Protein AF-A0A6V7MAK3-F1 (afdb_monomer)

pLDDT: mean 80.29, std 4.82, range [63.88, 86.94]

Radius of gyration: 10.35 Å; Cα contacts (8 Å, |Δi|>4): 41; chains: 1; bounding box: 24×16×28 Å

Mean predicted aligned error: 5.43 Å

Nearest PDB structures (foldseek):
  2gf2-assembly1_A  TM=9.684E-01  e=2.103E-05  Homo sapiens
  3obb-assembly1_A  TM=9.327E-01  e=1.347E-03  Pseudomonas aeruginosa
  3q3c-as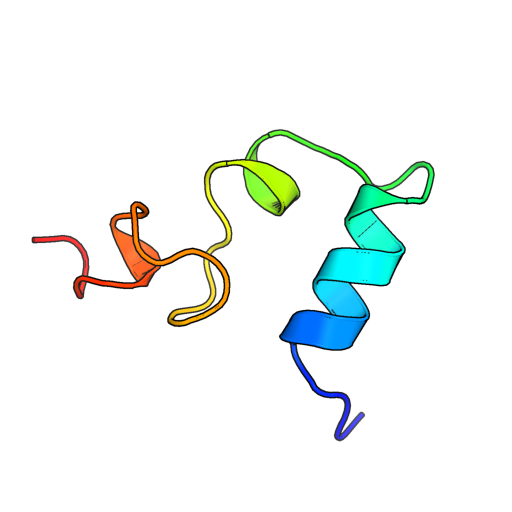sembly1_A  TM=9.329E-01  e=2.441E-03  Pseudomonas aeruginosa
  5y8k-assembly1_B  TM=9.258E-01  e=1.162E-02  Mycobacterium tuberculosis H37Rv

Sequence (42 aa):
LGLDPKVMTSILNTSTGRCWSSEIYPPVPGIIDTVPSSNDYQ

Foldseek 3Di:
DPDDLLVVLVVCCVDPNDDCCSPPNPCDAPNDCPHCSVVVND

Organism: NCBI:txid1563983

Solvent-accessible surface area (backbone atoms only — not comparable to full-atom values): 2660 Å² total; per-residue (Å²): 133,93,67,58,68,60,60,54,41,52,51,32,59,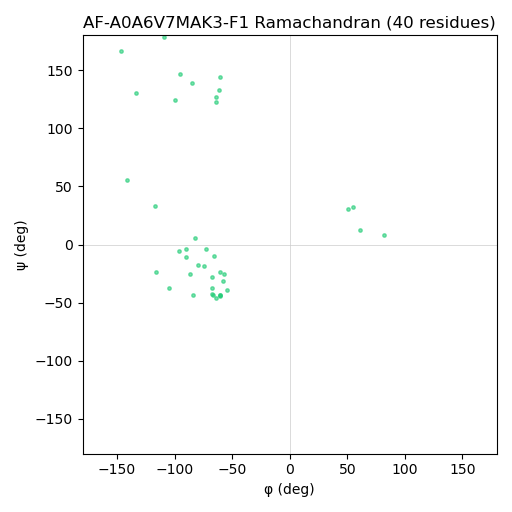74,40,94,72,50,43,66,51,63,75,69,50,42,83,55,58,77,72,48,86,90,29,44,46,46,53,82,65,108

Structure (mmCIF, N/CA/C/O backbone):
data_AF-A0A6V7MAK3-F1
#
_entry.id   AF-A0A6V7MAK3-F1
#
loop_
_atom_site.group_PDB
_atom_site.id
_atom_site.type_symbol
_atom_site.label_atom_id
_atom_site.label_alt_id
_atom_site.label_comp_id
_atom_site.label_asym_id
_atom_site.label_entity_id
_atom_site.label_seq_id
_atom_site.pdbx_PDB_ins_code
_atom_site.Cartn_x
_atom_site.Cartn_y
_atom_site.Cartn_z
_atom_site.occupancy
_atom_site.B_iso_or_equiv
_atom_site.auth_seq_id
_atom_site.auth_comp_id
_atom_site.auth_asym_id
_atom_site.auth_atom_id
_atom_site.pdbx_PDB_model_num
ATOM 1 N N . LEU A 1 1 ? -5.558 -7.031 -13.836 1.00 63.88 1 LEU A N 1
ATOM 2 C CA . LEU A 1 1 ? -4.123 -7.266 -13.555 1.00 63.88 1 LEU A CA 1
ATOM 3 C C . LEU A 1 1 ? -3.868 -8.540 -12.747 1.00 63.88 1 LEU A C 1
ATOM 5 O O . LEU A 1 1 ? -2.773 -9.056 -12.873 1.00 63.88 1 LEU A O 1
ATOM 9 N N . GLY A 1 2 ? -4.837 -9.082 -11.984 1.00 82.81 2 GLY A N 1
ATOM 10 C CA . GLY A 1 2 ? -4.744 -10.443 -11.412 1.00 82.81 2 GLY A CA 1
ATOM 11 C C . GLY A 1 2 ? -3.571 -10.678 -10.450 1.00 82.81 2 GLY A C 1
ATOM 12 O O . GLY A 1 2 ? -3.253 -11.820 -10.144 1.00 82.81 2 GLY A O 1
ATOM 13 N N . LEU A 1 3 ? -2.913 -9.603 -10.019 1.00 74.44 3 LEU A N 1
ATOM 14 C CA . LEU A 1 3 ? -1.745 -9.623 -9.155 1.00 74.44 3 LEU A CA 1
ATOM 15 C C . LEU A 1 3 ? -2.187 -9.707 -7.700 1.00 74.44 3 LEU A C 1
ATOM 17 O O . LEU A 1 3 ? -3.132 -9.027 -7.299 1.00 74.44 3 LEU A O 1
ATOM 21 N N . ASP A 1 4 ? -1.473 -10.519 -6.926 1.00 84.25 4 ASP A N 1
ATOM 22 C CA . ASP A 1 4 ? -1.685 -10.624 -5.490 1.00 84.25 4 ASP A CA 1
ATOM 23 C C . ASP A 1 4 ? -1.353 -9.272 -4.818 1.00 84.25 4 ASP A C 1
ATOM 25 O O . ASP A 1 4 ? -0.229 -8.766 -4.970 1.00 84.25 4 A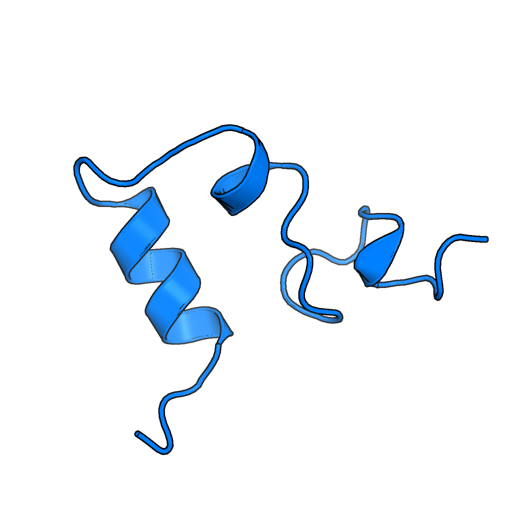SP A O 1
ATOM 29 N N . PRO A 1 5 ? -2.301 -8.664 -4.081 1.00 82.12 5 PRO A N 1
ATOM 30 C CA . PRO A 1 5 ? -2.083 -7.405 -3.376 1.00 82.12 5 PRO A CA 1
ATOM 31 C C . PRO A 1 5 ? -0.910 -7.442 -2.382 1.00 82.12 5 PRO A C 1
ATOM 33 O O . PRO A 1 5 ? -0.284 -6.400 -2.158 1.00 82.12 5 PRO A O 1
ATOM 36 N N . LYS A 1 6 ? -0.532 -8.611 -1.841 1.00 80.94 6 LYS A N 1
ATOM 37 C CA . LYS A 1 6 ? 0.676 -8.737 -1.004 1.00 80.94 6 LYS A CA 1
ATOM 38 C C . LYS A 1 6 ? 1.956 -8.504 -1.797 1.00 80.94 6 LYS A C 1
ATOM 40 O O . LYS A 1 6 ? 2.841 -7.777 -1.346 1.00 80.94 6 LYS A O 1
ATOM 45 N N . VAL A 1 7 ? 2.0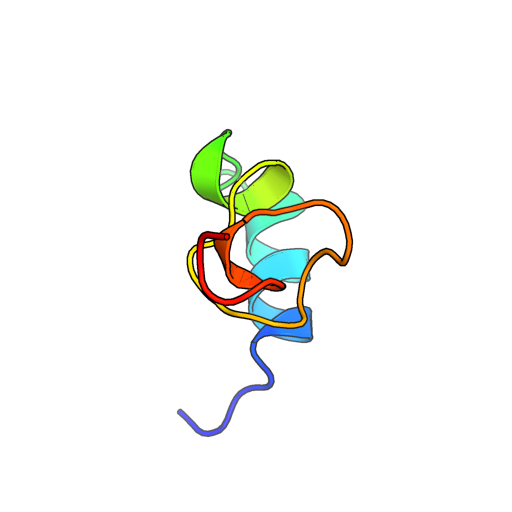43 -9.074 -2.997 1.00 85.69 7 VAL A N 1
ATOM 46 C CA . VAL A 1 7 ? 3.218 -8.933 -3.871 1.00 85.69 7 VAL A CA 1
ATOM 47 C C . VAL A 1 7 ? 3.345 -7.493 -4.357 1.00 85.69 7 VAL A C 1
ATOM 49 O O . VAL A 1 7 ? 4.430 -6.916 -4.311 1.00 85.69 7 VAL A O 1
ATOM 52 N N . MET A 1 8 ? 2.229 -6.873 -4.747 1.00 84.81 8 MET A N 1
ATOM 53 C CA . MET A 1 8 ? 2.215 -5.466 -5.148 1.00 84.81 8 MET A CA 1
ATOM 54 C C . MET A 1 8 ? 2.670 -4.545 -4.009 1.00 84.81 8 MET A C 1
ATOM 56 O O . MET A 1 8 ? 3.484 -3.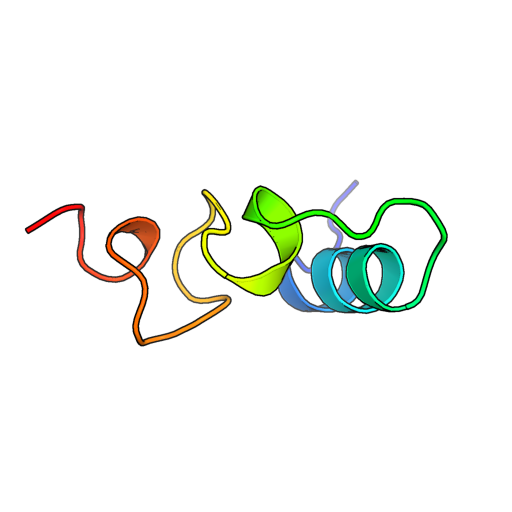650 -4.232 1.00 84.81 8 MET A O 1
ATOM 60 N N . THR A 1 9 ? 2.205 -4.793 -2.786 1.00 84.81 9 THR A N 1
ATOM 61 C CA . THR A 1 9 ? 2.595 -3.992 -1.618 1.00 84.81 9 THR A CA 1
ATOM 62 C C . THR A 1 9 ? 4.064 -4.180 -1.255 1.00 84.81 9 THR A C 1
ATOM 64 O O . THR A 1 9 ? 4.747 -3.207 -0.942 1.00 84.81 9 THR A O 1
ATOM 67 N N . SER A 1 10 ? 4.595 -5.399 -1.381 1.00 85.12 10 SER A N 1
ATOM 68 C CA . SER A 1 10 ? 6.028 -5.658 -1.210 1.00 85.12 10 SER A CA 1
ATOM 69 C C . SER A 1 10 ? 6.876 -4.873 -2.220 1.00 85.12 10 SER A C 1
ATOM 71 O O . SER A 1 10 ? 7.847 -4.222 -1.832 1.00 85.12 10 SER A O 1
ATOM 73 N N . ILE A 1 11 ? 6.475 -4.840 -3.495 1.00 86.94 11 ILE A N 1
ATOM 74 C CA . ILE A 1 11 ? 7.172 -4.060 -4.529 1.00 86.94 11 ILE A CA 1
ATOM 75 C C . ILE A 1 11 ? 7.088 -2.560 -4.226 1.00 86.94 11 ILE A C 1
ATOM 77 O O . ILE A 1 11 ? 8.110 -1.876 -4.280 1.00 86.94 11 ILE A O 1
ATOM 81 N N . LEU A 1 12 ? 5.908 -2.046 -3.865 1.00 85.81 12 LEU A N 1
ATOM 82 C CA . LEU A 1 12 ? 5.711 -0.633 -3.525 1.00 85.81 12 LEU A CA 1
ATOM 83 C C . LEU A 1 12 ? 6.569 -0.204 -2.331 1.00 85.81 12 LEU A C 1
ATOM 85 O O . LEU A 1 12 ? 7.219 0.836 -2.401 1.00 85.81 12 LEU A O 1
ATOM 89 N N . ASN A 1 13 ? 6.636 -1.028 -1.284 1.00 81.44 13 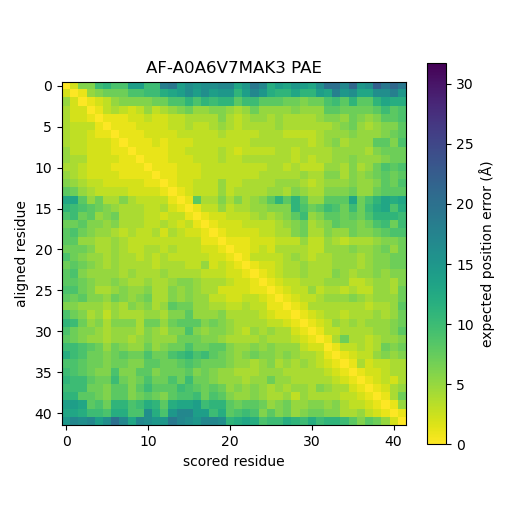ASN A N 1
ATOM 90 C CA . ASN A 1 13 ? 7.413 -0.737 -0.078 1.00 81.44 13 ASN A CA 1
ATOM 91 C C . ASN A 1 13 ? 8.930 -0.889 -0.273 1.00 81.44 13 ASN A C 1
ATOM 93 O O . ASN A 1 13 ? 9.701 -0.320 0.496 1.00 81.44 13 ASN A O 1
ATOM 97 N N . THR A 1 14 ? 9.366 -1.602 -1.314 1.00 85.75 14 THR A N 1
ATOM 98 C CA . THR A 1 14 ? 10.791 -1.727 -1.682 1.00 85.75 14 THR A CA 1
ATOM 99 C C . THR A 1 14 ? 11.204 -0.723 -2.771 1.00 85.75 14 THR A C 1
ATOM 101 O O . THR A 1 14 ? 12.379 -0.609 -3.108 1.00 85.75 14 THR A O 1
ATOM 104 N N . SER A 1 15 ? 10.246 0.030 -3.317 1.00 86.62 15 SER A N 1
ATOM 105 C CA . SER A 1 15 ? 10.453 1.010 -4.387 1.00 86.62 15 SER A CA 1
ATOM 106 C C . SER A 1 15 ? 10.311 2.447 -3.874 1.00 86.62 15 SER A C 1
ATOM 108 O O . SER A 1 15 ? 9.976 2.701 -2.719 1.00 86.62 15 SER A O 1
ATOM 110 N N . THR A 1 16 ? 10.503 3.425 -4.761 1.00 86.00 16 THR A N 1
ATOM 111 C CA . THR A 1 16 ? 10.289 4.856 -4.469 1.00 86.00 16 THR A CA 1
ATOM 112 C C . THR A 1 16 ? 8.826 5.222 -4.182 1.00 86.00 16 THR A C 1
ATOM 114 O O . THR A 1 16 ? 8.557 6.332 -3.738 1.00 86.00 16 THR A O 1
ATOM 117 N N . GLY A 1 17 ? 7.881 4.300 -4.411 1.00 81.62 17 GLY A N 1
ATOM 118 C CA . GLY A 1 17 ? 6.454 4.453 -4.101 1.00 81.62 17 GLY A CA 1
ATOM 119 C C . GLY A 1 17 ? 6.078 4.166 -2.642 1.00 81.62 17 GLY A C 1
ATOM 120 O O . GLY A 1 17 ? 4.891 4.153 -2.315 1.00 81.62 17 GLY A O 1
ATOM 121 N N . ARG A 1 18 ? 7.062 3.918 -1.770 1.00 81.38 18 ARG A N 1
ATOM 122 C CA . ARG A 1 18 ? 6.847 3.692 -0.340 1.00 81.38 18 ARG A CA 1
ATOM 123 C C . ARG A 1 18 ? 6.275 4.946 0.320 1.00 81.38 18 ARG A C 1
ATOM 125 O O . ARG A 1 18 ? 6.849 6.030 0.237 1.00 81.38 18 ARG A O 1
ATOM 132 N N . CYS A 1 19 ? 5.164 4.783 1.027 1.00 83.62 19 CYS A N 1
ATOM 133 C CA . CYS A 1 19 ? 4.549 5.831 1.833 1.00 83.62 19 CYS A CA 1
ATOM 134 C C . CYS A 1 19 ? 3.886 5.226 3.076 1.00 83.62 19 CYS A C 1
ATOM 136 O O . CYS A 1 19 ? 3.671 4.015 3.147 1.00 83.62 19 CYS A O 1
ATOM 138 N N . TRP A 1 20 ? 3.530 6.074 4.045 1.00 82.00 20 TRP A N 1
ATOM 139 C CA . TRP A 1 20 ? 2.886 5.642 5.292 1.00 82.00 20 TRP A CA 1
ATOM 140 C C . TRP A 1 20 ? 1.611 4.821 5.039 1.00 82.00 20 TRP A C 1
ATOM 142 O O . TRP A 1 20 ? 1.391 3.799 5.682 1.00 82.00 20 TRP A O 1
ATOM 152 N N . SER A 1 21 ? 0.818 5.204 4.037 1.00 81.88 21 SER A N 1
ATOM 153 C CA . SER A 1 21 ? -0.382 4.464 3.639 1.00 81.88 21 SER A CA 1
ATOM 154 C C . SER A 1 21 ? -0.077 3.094 3.029 1.00 81.88 21 SER A C 1
ATOM 156 O O . SER A 1 21 ? -0.896 2.204 3.148 1.00 81.88 21 SER A O 1
ATOM 158 N N . SER A 1 22 ? 1.076 2.879 2.398 1.00 82.12 22 SER A N 1
ATOM 159 C CA . SER A 1 22 ? 1.425 1.568 1.820 1.00 82.12 22 SER A CA 1
ATOM 160 C C . SER A 1 22 ? 2.086 0.625 2.831 1.00 82.12 22 SER A C 1
ATOM 162 O O . SER A 1 22 ? 2.028 -0.594 2.673 1.00 82.12 22 SER A O 1
ATOM 164 N N . GLU A 1 23 ? 2.722 1.176 3.866 1.00 79.94 23 GLU A N 1
ATOM 165 C CA . GLU A 1 23 ? 3.504 0.406 4.839 1.00 79.94 23 GLU A CA 1
ATOM 166 C C . GLU A 1 23 ? 2.806 0.220 6.186 1.00 79.94 23 GLU A C 1
ATOM 168 O O . GLU A 1 23 ? 2.960 -0.825 6.803 1.00 79.94 23 GLU A O 1
ATOM 173 N N . ILE A 1 24 ? 2.077 1.229 6.664 1.00 77.00 24 ILE A N 1
ATOM 174 C CA . ILE A 1 24 ? 1.498 1.245 8.015 1.00 77.00 24 ILE A CA 1
ATOM 175 C C . ILE A 1 24 ? -0.026 1.256 7.968 1.00 77.00 24 ILE A C 1
ATOM 177 O O . ILE A 1 24 ? -0.654 0.826 8.926 1.00 77.00 24 ILE A O 1
ATOM 181 N N . TYR A 1 25 ? -0.635 1.724 6.878 1.00 77.44 25 TYR A N 1
ATOM 182 C CA . TYR A 1 25 ? -2.092 1.810 6.774 1.00 77.44 25 TYR A CA 1
ATOM 183 C C . TYR A 1 25 ? -2.631 1.439 5.381 1.00 77.44 25 TYR A C 1
ATOM 185 O O . TYR A 1 25 ? -3.318 2.249 4.749 1.00 77.44 25 TYR A O 1
ATOM 193 N N . PRO A 1 26 ? -2.306 0.239 4.858 1.00 82.75 26 PRO A N 1
ATOM 194 C CA . PRO A 1 26 ? -2.793 -0.190 3.557 1.00 82.75 26 PRO A CA 1
ATOM 195 C C . PRO A 1 26 ? -4.320 -0.269 3.573 1.00 82.75 26 PRO A C 1
ATOM 197 O O . PRO A 1 26 ? -4.881 -0.874 4.480 1.00 82.75 26 PRO A O 1
ATOM 200 N N . PRO A 1 27 ? -5.021 0.284 2.570 1.00 80.31 27 PRO A N 1
ATOM 201 C CA . PRO A 1 27 ? -6.484 0.253 2.511 1.00 80.31 27 PRO A CA 1
ATOM 202 C C . PRO A 1 27 ? -7.047 -1.135 2.169 1.00 80.31 27 PRO A C 1
ATOM 204 O O . PRO A 1 27 ? -8.259 -1.311 2.116 1.00 80.31 27 PRO A O 1
ATOM 207 N N . VAL A 1 28 ? -6.181 -2.113 1.894 1.00 81.69 28 VAL A N 1
ATOM 208 C CA . VAL A 1 28 ? -6.571 -3.466 1.503 1.00 81.69 28 VAL A CA 1
ATOM 209 C C . VAL A 1 28 ? -6.472 -4.400 2.719 1.00 81.69 28 VAL A C 1
ATOM 211 O O . VAL A 1 28 ? -5.385 -4.505 3.300 1.00 81.69 28 VAL A O 1
ATOM 214 N N . PRO A 1 29 ? -7.564 -5.096 3.085 1.00 79.75 29 PRO A N 1
ATOM 215 C CA . PRO A 1 29 ? -7.574 -6.061 4.182 1.00 79.75 29 PRO A CA 1
ATOM 216 C C . PRO A 1 29 ? -6.601 -7.220 3.939 1.00 79.75 29 PRO A C 1
ATOM 218 O O . PRO A 1 29 ? -6.438 -7.694 2.813 1.00 79.75 29 PRO A O 1
ATOM 221 N N . GLY A 1 30 ? -5.974 -7.710 5.009 1.00 77.44 30 GLY A N 1
ATOM 222 C CA . GLY A 1 30 ? -5.142 -8.919 4.991 1.00 77.44 30 GLY A CA 1
ATOM 223 C C . GLY A 1 30 ? -3.702 -8.719 4.505 1.00 77.44 30 GLY A C 1
ATOM 224 O O . GLY A 1 30 ? -2.971 -9.696 4.316 1.00 77.44 30 GLY A O 1
ATOM 225 N N . ILE A 1 31 ? -3.275 -7.469 4.299 1.00 80.31 31 ILE A N 1
ATOM 226 C CA . ILE A 1 31 ? -1.869 -7.127 4.031 1.00 80.31 31 ILE A CA 1
ATOM 227 C C . ILE A 1 31 ? -1.092 -6.994 5.341 1.00 80.31 31 ILE A C 1
ATOM 229 O O . ILE A 1 31 ? 0.025 -7.498 5.448 1.00 80.31 31 ILE A O 1
ATOM 233 N N . ILE A 1 32 ? -1.695 -6.332 6.329 1.00 79.94 32 ILE A N 1
ATOM 234 C CA . ILE A 1 32 ? -1.149 -6.143 7.674 1.00 79.94 32 ILE A CA 1
ATOM 235 C C . ILE A 1 32 ? -2.268 -6.469 8.663 1.00 79.94 32 ILE A C 1
ATOM 237 O O . ILE A 1 32 ? -3.375 -5.967 8.511 1.00 79.94 32 ILE A O 1
ATOM 241 N N . ASP A 1 33 ? -2.013 -7.298 9.669 1.00 76.06 33 ASP A N 1
ATOM 242 C CA . ASP A 1 33 ? -3.073 -7.759 10.584 1.00 76.06 33 ASP A CA 1
ATOM 243 C C . ASP A 1 33 ? -3.428 -6.724 11.668 1.00 76.06 33 ASP A C 1
ATOM 245 O O . ASP A 1 33 ? -4.481 -6.790 12.293 1.00 76.06 33 ASP A O 1
ATOM 249 N N . THR A 1 34 ? -2.557 -5.739 11.896 1.00 78.12 34 THR A N 1
ATOM 250 C CA . THR A 1 34 ? -2.719 -4.713 12.938 1.00 78.12 34 THR A CA 1
ATOM 251 C C . THR A 1 34 ? -3.471 -3.466 12.477 1.00 78.12 34 THR A C 1
ATOM 253 O O . THR A 1 34 ? -3.704 -2.571 13.289 1.00 78.12 34 THR A O 1
ATOM 256 N N . VAL A 1 35 ? -3.835 -3.368 11.195 1.00 80.12 35 VAL A N 1
ATOM 257 C CA . VAL A 1 35 ? -4.450 -2.154 10.642 1.00 80.12 35 VAL A CA 1
ATOM 258 C C . VAL A 1 35 ? -5.974 -2.244 10.625 1.00 80.12 35 VAL A C 1
ATOM 260 O O . VAL A 1 35 ? -6.518 -3.322 10.389 1.00 80.12 35 VAL A O 1
ATOM 263 N N . PRO A 1 36 ? -6.688 -1.121 10.820 1.00 78.69 36 PRO A N 1
ATOM 264 C CA . PRO A 1 36 ? -8.151 -1.094 10.836 1.00 78.69 36 PRO A CA 1
ATOM 265 C C . PRO A 1 36 ? -8.779 -1.618 9.548 1.00 78.69 36 PR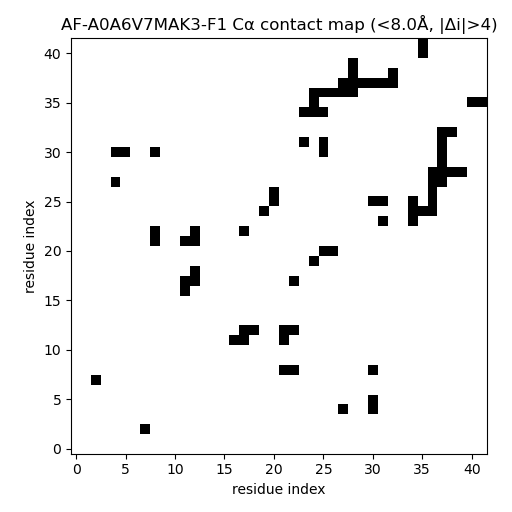O A C 1
ATOM 267 O O . PRO A 1 36 ? -9.821 -2.255 9.600 1.00 78.69 36 PRO A O 1
ATOM 270 N N . SER A 1 37 ? -8.122 -1.432 8.402 1.00 76.50 37 SER A N 1
ATOM 271 C CA . SER A 1 37 ? -8.573 -1.991 7.125 1.00 76.50 37 SER A CA 1
ATOM 272 C C . SER A 1 37 ? -8.652 -3.520 7.121 1.00 76.50 37 SER A C 1
ATOM 274 O O . SER A 1 37 ? -9.426 -4.057 6.341 1.00 76.50 37 SER A O 1
ATOM 276 N N . SER A 1 38 ? -7.909 -4.216 7.990 1.00 77.50 38 SER A N 1
ATOM 277 C CA . SER A 1 38 ? -7.993 -5.672 8.186 1.00 77.50 38 SER A CA 1
ATOM 278 C C . SER A 1 38 ? -9.002 -6.100 9.256 1.00 77.50 38 SER A C 1
ATOM 280 O O . SER A 1 38 ? -9.310 -7.283 9.335 1.00 77.50 38 SER A O 1
ATOM 282 N N . ASN A 1 39 ? -9.528 -5.161 10.049 1.00 80.00 39 ASN A N 1
ATOM 283 C CA . ASN A 1 39 ? -10.525 -5.393 11.101 1.00 80.00 39 ASN A CA 1
ATOM 284 C C . ASN A 1 39 ? -11.845 -4.660 10.801 1.00 80.00 39 ASN A C 1
ATOM 286 O O . ASN A 1 39 ? -12.492 -4.164 11.720 1.00 80.00 39 ASN A O 1
ATOM 290 N N . ASP A 1 40 ? -12.213 -4.520 9.522 1.00 75.81 40 ASP A N 1
ATOM 291 C CA . ASP A 1 40 ? -13.445 -3.839 9.080 1.00 75.81 40 ASP A CA 1
ATOM 292 C C . ASP A 1 40 ? -13.648 -2.431 9.685 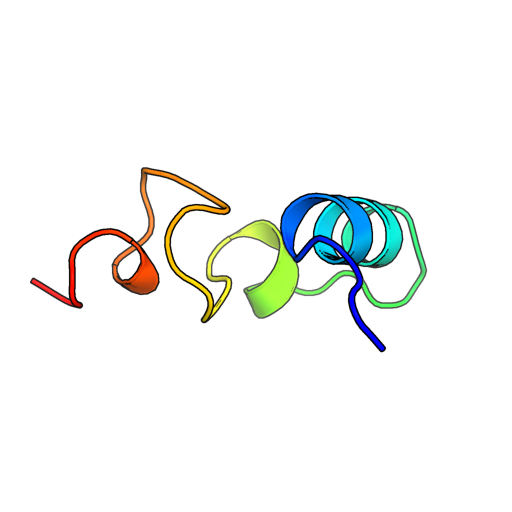1.00 75.81 40 ASP A C 1
ATOM 294 O O . ASP A 1 40 ? -14.771 -1.963 9.868 1.00 75.81 40 ASP A O 1
ATOM 298 N N . TYR A 1 41 ? -12.548 -1.731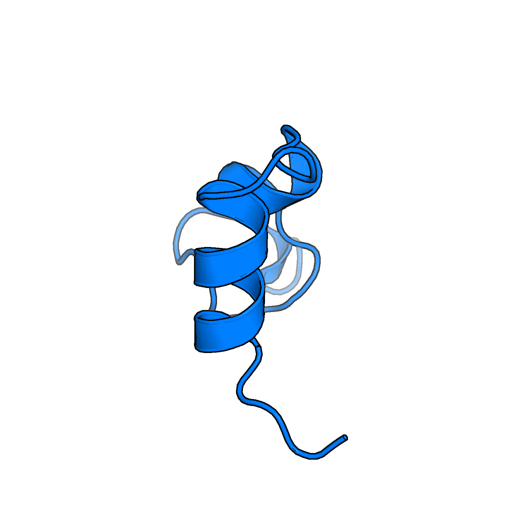 9.980 1.00 71.50 41 TYR A N 1
ATOM 299 C CA . TYR A 1 41 ? -12.527 -0.429 10.653 1.00 71.50 41 TYR A CA 1
ATOM 300 C C . TYR A 1 41 ? -13.264 -0.395 12.009 1.00 71.50 41 TYR A C 1
ATOM 302 O O . TYR A 1 41 ? -13.817 0.647 12.372 1.00 71.50 41 TYR A O 1
ATOM 310 N N . GLN A 1 42 ? -13.264 -1.507 12.757 1.00 67.25 42 GLN A N 1
ATOM 311 C CA . GLN A 1 42 ? -13.709 -1.538 14.159 1.00 67.25 42 GLN A CA 1
ATOM 312 C C . GLN A 1 42 ? -12.829 -0.715 15.106 1.00 67.25 42 GLN A C 1
ATOM 314 O O . GLN A 1 42 ? -11.600 -0.617 14.876 1.00 67.25 42 GLN A O 1
#

Secondary structure (DSSP, 8-state):
----HHHHHHHHHHSTT--HHHHT--SSTTS-TTSGGGTTT-

InterPro domains:
  IPR008927 6-phosphogluconate dehydrogenase-like, C-terminal domain superfamily [SSF48179] (1-42)
  IPR013328 6-phosphogluconate dehydrogenase, domain 2 [G3DSA:1.10.1040.10] (1-42)